Protein AF-A0A1Y5DXY7-F1 (afdb_monomer)

Radius of gyration: 14.47 Å; Cα contacts (8 Å, |Δi|>4): 167; chains: 1; bounding box: 27×39×37 Å

Foldseek 3Di:
DPPPPCPCLVVLLCLQCVQCVQQPAFAAEEEADDDDPVSVVNNVVDPHNYYHYYHLVVLVVDQDQPGQEYGYPDDADDLVSLVSCVRNHHPNHYYHYDWDDCVVDVPRVVVSCVSNVD

Sequence (118 aa):
MSSLENTNYAYNEMMVHVPLCSHKEPKNILVVGDVDEDFKKEINKHAIDNVEYGDTSIITSKNDKNIDVIVFAKGSIDIELLANIERILKDDGIISFKTSAFSKDCDALASDLTLVGS

Mean predicted aligned error: 6.11 Å

Structure (mmCIF, N/CA/C/O backbone):
data_AF-A0A1Y5DXY7-F1
#
_entry.id   AF-A0A1Y5DXY7-F1
#
loop_
_atom_site.group_PDB
_atom_site.id
_atom_site.type_symbol
_atom_site.label_atom_id
_atom_site.label_alt_id
_atom_site.label_comp_id
_atom_site.label_asym_id
_atom_site.label_entity_id
_atom_site.label_seq_id
_atom_site.pdbx_PDB_ins_code
_atom_site.Cartn_x
_atom_site.Cartn_y
_atom_site.Cartn_z
_atom_site.occupancy
_atom_site.B_iso_or_equiv
_atom_site.auth_seq_id
_atom_site.auth_comp_id
_atom_site.auth_asym_id
_atom_site.auth_atom_id
_atom_site.pdbx_PDB_model_num
ATOM 1 N N . MET A 1 1 ? -11.220 21.770 -10.609 1.00 45.91 1 MET A N 1
ATOM 2 C CA . MET A 1 1 ? -9.932 22.446 -10.856 1.00 45.91 1 MET A CA 1
ATOM 3 C C . MET A 1 1 ? -8.880 21.363 -11.037 1.00 45.91 1 MET A C 1
ATOM 5 O O . MET A 1 1 ? -8.306 20.930 -10.053 1.00 45.91 1 MET A O 1
ATOM 9 N N . SER A 1 2 ? -8.691 20.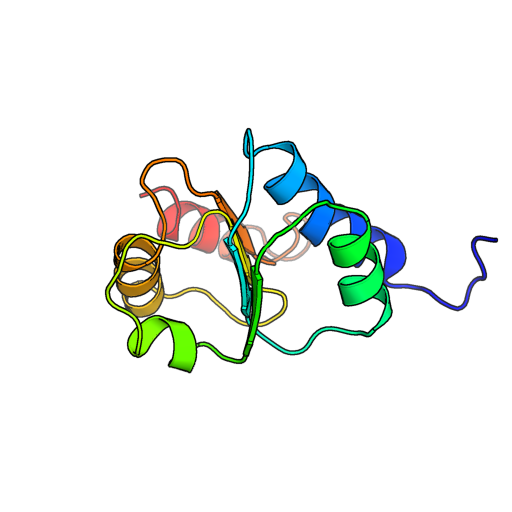858 -12.257 1.00 46.53 2 SER A N 1
ATOM 10 C CA . SER A 1 2 ? -7.506 20.057 -12.587 1.00 46.53 2 SER A CA 1
ATOM 11 C C . SER A 1 2 ? -6.503 21.023 -13.208 1.00 46.53 2 SER A C 1
ATOM 13 O O . SER A 1 2 ? -6.449 21.209 -14.424 1.00 46.53 2 SER A O 1
ATOM 15 N N . SER A 1 3 ? -5.825 21.789 -12.363 1.00 44.91 3 SER A N 1
ATOM 16 C CA . SER A 1 3 ? -4.732 22.632 -12.826 1.00 44.91 3 SER A CA 1
ATOM 17 C C . SER A 1 3 ? -3.621 21.725 -13.354 1.00 44.91 3 SER A C 1
ATOM 19 O O . SER A 1 3 ? -3.289 20.718 -12.733 1.00 44.91 3 SER A O 1
ATOM 21 N N . LEU A 1 4 ? -3.027 22.120 -14.481 1.00 52.19 4 LEU A N 1
ATOM 22 C CA . LEU A 1 4 ? -1.817 21.555 -15.095 1.00 52.19 4 LEU A CA 1
ATOM 23 C C . LEU A 1 4 ? -0.604 21.414 -14.137 1.00 52.19 4 LEU A C 1
ATOM 25 O O . LEU A 1 4 ? 0.462 20.992 -14.569 1.00 52.19 4 LEU A O 1
ATOM 29 N N . GLU A 1 5 ? -0.742 21.781 -12.863 1.00 55.41 5 GLU A N 1
ATOM 30 C CA . GLU A 1 5 ? 0.314 21.797 -11.852 1.00 55.41 5 GLU A CA 1
ATOM 31 C C . GLU A 1 5 ? 0.422 20.486 -11.060 1.00 55.41 5 GLU A C 1
ATOM 33 O O . GLU A 1 5 ? 1.483 20.207 -10.509 1.00 55.41 5 GLU A O 1
ATOM 38 N N . ASN A 1 6 ? -0.624 19.648 -11.027 1.00 58.09 6 ASN A N 1
ATOM 39 C CA . ASN A 1 6 ? -0.574 18.369 -10.314 1.00 58.09 6 ASN A CA 1
ATOM 40 C C . ASN A 1 6 ? -0.401 17.189 -11.278 1.00 58.09 6 ASN A C 1
ATOM 42 O O . ASN A 1 6 ? -1.342 16.457 -11.581 1.00 58.09 6 ASN A O 1
ATOM 46 N N . THR A 1 7 ? 0.822 16.992 -11.770 1.00 66.81 7 THR A N 1
ATOM 47 C CA . THR A 1 7 ? 1.169 15.860 -12.649 1.00 66.81 7 THR A CA 1
ATOM 48 C C . THR A 1 7 ? 1.007 14.489 -11.978 1.00 66.81 7 THR A C 1
ATOM 50 O O . THR A 1 7 ? 0.937 13.482 -12.679 1.00 66.81 7 THR A O 1
ATOM 53 N N . ASN A 1 8 ? 0.926 14.440 -10.643 1.00 79.88 8 ASN A N 1
ATOM 54 C CA . ASN A 1 8 ? 0.857 13.203 -9.864 1.00 79.88 8 ASN A CA 1
ATOM 55 C C . ASN A 1 8 ? -0.554 12.855 -9.376 1.00 79.88 8 ASN A C 1
ATOM 57 O O . ASN A 1 8 ? -0.709 11.823 -8.731 1.00 79.88 8 ASN A O 1
ATOM 61 N N . TYR A 1 9 ? -1.587 13.644 -9.700 1.00 85.19 9 TYR A N 1
ATOM 62 C CA . TYR A 1 9 ? -2.940 13.413 -9.174 1.00 85.19 9 TYR A CA 1
ATOM 63 C C . TYR A 1 9 ? -3.426 11.979 -9.442 1.00 85.19 9 TYR A C 1
ATOM 65 O O . TYR A 1 9 ? -3.906 11.308 -8.536 1.00 85.19 9 TYR A O 1
ATOM 73 N N . ALA A 1 10 ? -3.217 11.477 -10.665 1.00 87.25 10 ALA A N 1
ATOM 74 C CA . ALA A 1 10 ? -3.642 10.138 -11.052 1.00 87.25 10 ALA A CA 1
ATOM 75 C C . ALA A 1 10 ? -2.877 9.057 -10.278 1.00 87.25 10 ALA A C 1
ATOM 77 O O . ALA A 1 10 ? -3.457 8.055 -9.877 1.00 87.25 10 ALA A O 1
ATOM 78 N N . TYR A 1 11 ? -1.582 9.274 -10.038 1.00 88.75 11 TYR A N 1
ATOM 79 C CA . TYR A 1 11 ? -0.770 8.365 -9.237 1.00 88.75 11 TYR A CA 1
ATOM 80 C C . TYR A 1 11 ? -1.248 8.341 -7.782 1.00 88.75 11 TYR A C 1
ATOM 82 O O . TYR A 1 11 ? -1.490 7.265 -7.242 1.00 88.75 11 TYR A O 1
ATOM 90 N N . ASN A 1 12 ? -1.447 9.515 -7.181 1.00 89.69 12 ASN A N 1
ATOM 91 C CA . ASN A 1 12 ? -1.877 9.654 -5.792 1.00 89.69 12 ASN A CA 1
ATOM 92 C C . ASN A 1 12 ? -3.269 9.041 -5.583 1.00 89.69 12 ASN A C 1
ATOM 94 O O . ASN A 1 12 ? -3.459 8.249 -4.663 1.00 89.69 12 ASN A O 1
ATOM 98 N N . GLU A 1 13 ? -4.219 9.325 -6.477 1.00 90.06 13 GLU A N 1
ATOM 99 C CA . GLU A 1 13 ? -5.559 8.740 -6.424 1.00 90.06 13 GLU A CA 1
ATOM 100 C C . GLU A 1 13 ? -5.528 7.216 -6.586 1.00 90.06 13 GLU A C 1
ATOM 102 O O . GLU A 1 13 ? -6.140 6.508 -5.791 1.00 90.06 13 GLU A O 1
ATOM 107 N N . MET A 1 14 ? -4.801 6.684 -7.575 1.00 91.31 14 MET A N 1
ATOM 108 C CA . MET A 1 14 ? -4.761 5.236 -7.797 1.00 91.31 14 MET A CA 1
ATOM 109 C C . MET A 1 14 ? -4.063 4.486 -6.662 1.00 91.31 14 MET A C 1
ATOM 111 O O . MET A 1 14 ? -4.561 3.454 -6.220 1.00 91.31 14 MET A O 1
ATOM 115 N N . MET A 1 15 ? -2.937 4.999 -6.165 1.00 90.81 15 MET A N 1
ATOM 116 C CA . MET A 1 15 ? -2.180 4.345 -5.096 1.00 90.81 15 MET A CA 1
ATOM 117 C C . MET A 1 15 ? -2.924 4.330 -3.760 1.00 90.81 15 MET A C 1
ATOM 119 O O . MET A 1 15 ? -2.699 3.419 -2.968 1.00 90.81 15 MET A O 1
ATOM 123 N N . VAL A 1 16 ? -3.796 5.311 -3.510 1.00 91.69 16 VAL A N 1
ATOM 124 C CA . VAL A 1 16 ? -4.567 5.419 -2.265 1.00 91.69 16 VAL A CA 1
ATOM 125 C C . VAL A 1 16 ? -5.929 4.740 -2.390 1.00 91.69 16 VAL A C 1
ATOM 127 O O . VAL A 1 16 ? -6.258 3.862 -1.596 1.00 91.69 16 VAL A O 1
ATOM 130 N N . HIS A 1 17 ? -6.735 5.108 -3.388 1.00 92.56 17 HIS A N 1
ATOM 131 C CA . HIS A 1 17 ? -8.131 4.664 -3.462 1.00 92.56 17 HIS A CA 1
ATOM 132 C C . HIS A 1 17 ? -8.262 3.186 -3.809 1.00 92.56 17 HIS A C 1
ATOM 134 O O . HIS A 1 17 ? -9.156 2.531 -3.286 1.00 92.56 17 HIS A O 1
ATOM 140 N N . VAL A 1 18 ? -7.383 2.634 -4.652 1.00 93.00 18 VAL A N 1
ATOM 141 C CA . VAL A 1 18 ? -7.465 1.215 -5.036 1.00 93.00 18 VAL A CA 1
ATOM 142 C C . VAL A 1 18 ? -7.326 0.291 -3.822 1.00 93.00 18 VAL A C 1
ATOM 144 O O . VAL A 1 18 ? -8.247 -0.497 -3.597 1.00 93.00 18 VAL A O 1
ATOM 147 N N . PRO A 1 19 ? -6.257 0.362 -3.005 1.00 92.56 19 PRO A N 1
ATOM 148 C CA . PRO A 1 19 ? -6.141 -0.530 -1.856 1.00 92.56 19 PRO A CA 1
ATOM 149 C C . PRO A 1 19 ? -7.155 -0.210 -0.747 1.00 92.56 19 PRO A C 1
ATOM 151 O O . PRO A 1 19 ? -7.701 -1.138 -0.154 1.00 92.56 19 PRO A O 1
ATOM 154 N N . LEU A 1 20 ? -7.478 1.066 -0.497 1.00 91.50 20 LEU A N 1
ATOM 155 C CA . LEU A 1 20 ? -8.418 1.431 0.573 1.00 91.50 20 LEU A CA 1
ATOM 156 C C . LEU A 1 20 ? -9.866 1.059 0.271 1.00 91.50 20 LEU A C 1
ATOM 158 O O . LEU A 1 20 ? -10.560 0.587 1.163 1.00 91.50 20 LEU A O 1
ATOM 162 N N . CYS A 1 21 ? -10.313 1.207 -0.976 1.00 91.44 21 CYS A N 1
ATOM 163 C CA . CYS A 1 21 ? -11.657 0.791 -1.375 1.00 91.44 21 CYS A CA 1
ATOM 164 C C . CYS A 1 21 ? -11.774 -0.725 -1.600 1.00 91.44 21 CYS A C 1
ATOM 166 O O . CYS A 1 21 ? -12.888 -1.230 -1.730 1.00 91.44 21 CYS A O 1
ATOM 168 N N . SER A 1 22 ? -10.650 -1.447 -1.685 1.00 92.25 22 SER A N 1
ATOM 169 C CA . SER A 1 22 ? -10.644 -2.912 -1.800 1.00 92.25 22 SER A CA 1
ATOM 170 C C . SER A 1 22 ? -10.759 -3.598 -0.437 1.00 92.25 22 SER A C 1
ATOM 172 O O . SER A 1 22 ? -11.335 -4.681 -0.344 1.00 92.25 22 SER A O 1
ATOM 174 N N . HIS A 1 23 ? -10.245 -2.972 0.625 1.00 90.75 23 HIS A N 1
ATOM 175 C CA . HIS A 1 23 ? -10.406 -3.460 1.991 1.00 90.75 23 HIS A CA 1
ATOM 176 C C . HIS A 1 23 ? -11.785 -3.062 2.538 1.00 90.75 23 HIS A C 1
ATOM 178 O O . HIS A 1 23 ? -12.255 -1.950 2.312 1.00 90.75 23 HIS A O 1
ATOM 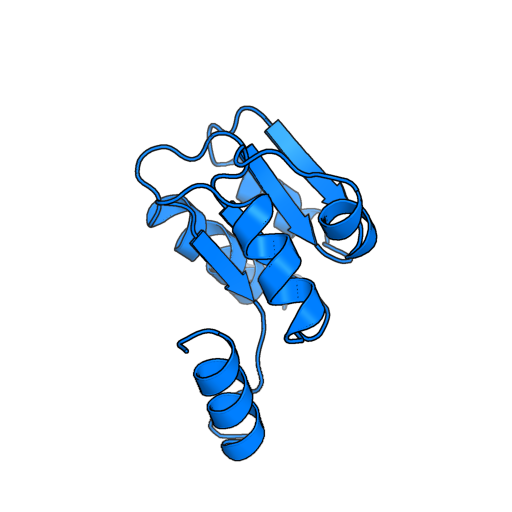184 N N . LYS A 1 24 ? -12.455 -3.956 3.277 1.00 85.62 24 LYS A N 1
ATOM 185 C CA . LYS A 1 24 ? -13.846 -3.730 3.712 1.00 85.62 24 LYS A CA 1
ATOM 186 C C . LYS A 1 24 ? -13.983 -2.561 4.697 1.00 85.62 24 LYS A C 1
ATOM 188 O O . LYS A 1 24 ? -14.896 -1.757 4.552 1.00 85.62 24 LYS A O 1
A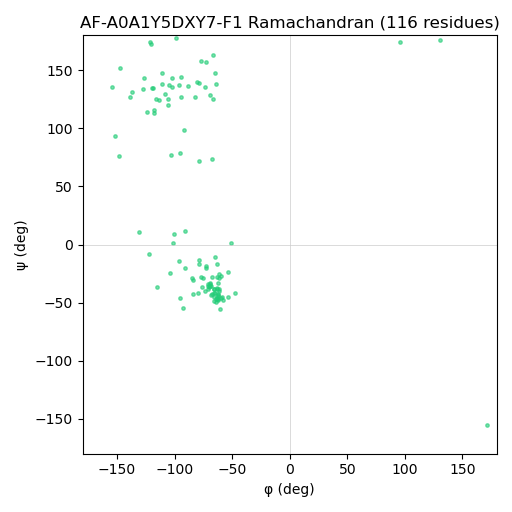TOM 193 N N . GLU A 1 25 ? -13.099 -2.491 5.692 1.00 87.50 25 GLU A N 1
ATOM 194 C CA . GLU A 1 25 ? -13.058 -1.426 6.710 1.00 87.50 25 GLU A CA 1
ATOM 195 C C . GLU A 1 25 ? -11.605 -1.181 7.166 1.00 87.50 25 GLU A C 1
ATOM 197 O O . GLU A 1 25 ? -11.198 -1.688 8.213 1.00 87.50 25 GLU A O 1
ATOM 202 N N . PRO A 1 26 ? -10.7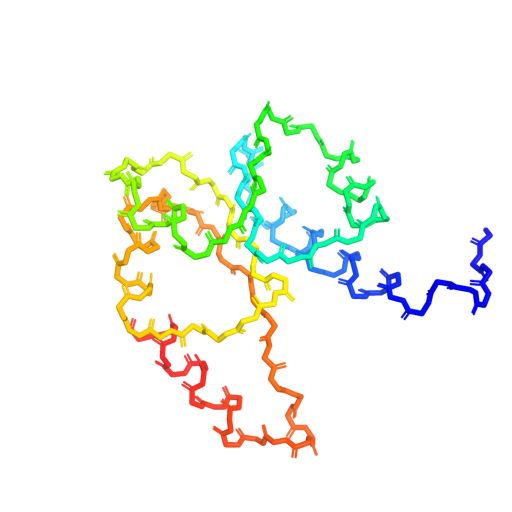70 -0.489 6.367 1.00 88.75 26 PRO A N 1
ATOM 203 C CA . PRO A 1 26 ? -9.386 -0.212 6.751 1.00 88.75 26 PRO A CA 1
ATOM 204 C C . PRO A 1 26 ? -9.331 0.793 7.912 1.00 88.75 26 PRO A C 1
ATOM 206 O O . PRO A 1 26 ? -9.925 1.866 7.830 1.00 88.75 26 PRO A O 1
ATOM 209 N N . LYS A 1 27 ? -8.601 0.467 8.987 1.00 91.06 27 LYS A N 1
ATOM 210 C CA . LYS A 1 27 ? -8.423 1.339 10.165 1.00 91.06 27 LYS A CA 1
ATOM 211 C C . LYS A 1 27 ? -6.982 1.787 10.355 1.00 91.06 27 LYS A C 1
ATOM 213 O O . LYS A 1 27 ? -6.750 2.923 10.753 1.00 91.06 27 LYS A O 1
ATOM 218 N N . ASN A 1 28 ? -6.033 0.906 10.055 1.00 92.38 28 ASN A N 1
ATOM 219 C CA . ASN A 1 28 ? -4.604 1.132 10.208 1.00 92.38 28 ASN A CA 1
ATOM 220 C C . ASN A 1 28 ? -3.921 1.053 8.842 1.00 92.38 28 ASN A C 1
ATOM 222 O O . ASN A 1 28 ? -3.842 -0.024 8.243 1.00 92.38 28 ASN A O 1
ATOM 226 N N . ILE A 1 29 ? -3.394 2.182 8.375 1.00 92.94 29 ILE A N 1
ATOM 227 C CA . ILE A 1 29 ? -2.611 2.263 7.140 1.00 92.94 29 ILE A CA 1
ATOM 228 C C . ILE A 1 29 ? -1.153 2.551 7.481 1.00 92.94 29 ILE A C 1
ATOM 230 O O . ILE A 1 29 ? -0.865 3.426 8.300 1.00 92.94 29 ILE A O 1
ATOM 234 N N . LEU A 1 30 ? -0.239 1.875 6.790 1.00 92.25 30 LEU A N 1
ATOM 235 C CA . LEU A 1 30 ? 1.175 2.231 6.762 1.00 92.25 30 LEU A CA 1
ATOM 236 C C . LEU A 1 30 ? 1.577 2.690 5.361 1.00 92.25 30 LEU A C 1
ATOM 238 O O . LEU A 1 30 ? 1.428 1.958 4.385 1.00 92.25 30 LEU A O 1
ATOM 242 N N . VAL A 1 31 ? 2.124 3.895 5.272 1.00 91.88 31 VAL A N 1
ATOM 243 C CA . VAL A 1 31 ? 2.677 4.457 4.041 1.00 91.88 31 VAL A CA 1
ATOM 244 C C . VAL A 1 31 ? 4.196 4.436 4.134 1.00 91.88 31 VAL A C 1
ATOM 246 O O . VAL A 1 31 ? 4.778 5.043 5.036 1.00 91.88 31 VAL A O 1
ATOM 249 N N . VAL A 1 32 ? 4.825 3.734 3.193 1.00 89.94 32 VAL A N 1
ATOM 250 C CA . VAL A 1 32 ? 6.274 3.562 3.125 1.00 89.94 32 VAL A CA 1
ATOM 251 C C . VAL A 1 32 ? 6.877 4.407 2.008 1.00 89.94 32 VAL A C 1
ATOM 253 O O . VAL A 1 32 ? 6.509 4.275 0.834 1.00 89.94 32 VAL A O 1
ATOM 256 N N . GLY A 1 33 ? 7.846 5.236 2.388 1.00 85.38 33 GLY A N 1
ATOM 257 C CA . GLY A 1 33 ? 8.572 6.153 1.518 1.00 85.38 33 GLY A CA 1
ATOM 258 C C . GLY A 1 33 ? 8.017 7.579 1.518 1.00 85.38 33 GLY A C 1
ATOM 259 O O . GLY A 1 33 ? 6.987 7.886 2.119 1.00 85.38 33 GLY A O 1
ATOM 260 N N . ASP A 1 34 ? 8.729 8.462 0.818 1.00 83.19 34 ASP A N 1
ATOM 261 C CA . ASP A 1 34 ? 8.365 9.875 0.714 1.00 83.19 34 ASP A CA 1
ATOM 262 C C . ASP A 1 34 ? 7.059 10.061 -0.068 1.00 83.19 34 ASP A C 1
ATOM 264 O O . ASP A 1 34 ? 6.956 9.649 -1.228 1.00 83.19 34 ASP A O 1
ATOM 268 N N . VAL A 1 35 ? 6.094 10.743 0.553 1.00 84.62 35 VAL A N 1
ATOM 269 C CA . VAL A 1 35 ? 4.823 11.129 -0.067 1.00 84.62 35 VAL A CA 1
ATOM 270 C C . VAL A 1 35 ? 4.558 12.622 0.067 1.00 84.62 35 VAL A C 1
ATOM 272 O O . VAL A 1 35 ? 4.862 13.260 1.076 1.00 84.62 35 VAL A O 1
ATOM 275 N N . ASP A 1 36 ? 3.963 13.169 -0.978 1.00 87.50 36 ASP A N 1
ATOM 276 C CA . ASP A 1 36 ? 3.559 14.555 -1.128 1.00 87.50 36 ASP A CA 1
ATOM 277 C C . ASP A 1 36 ? 2.275 14.878 -0.342 1.00 87.50 36 ASP A C 1
ATOM 279 O O . ASP A 1 36 ? 1.464 14.013 -0.012 1.00 87.50 36 ASP A O 1
ATOM 283 N N . GLU A 1 37 ? 2.069 16.160 -0.029 1.00 86.81 37 GLU A N 1
ATOM 284 C CA . GLU A 1 37 ? 0.909 16.610 0.756 1.00 86.81 37 GLU A CA 1
ATOM 285 C C . GLU A 1 37 ? -0.428 16.298 0.071 1.00 86.81 37 GLU A C 1
ATOM 287 O O . GLU A 1 37 ? -1.432 16.061 0.741 1.00 86.81 37 GLU A O 1
ATOM 292 N N . ASP A 1 38 ? -0.453 16.242 -1.261 1.00 87.31 38 ASP A N 1
ATOM 293 C CA . ASP A 1 38 ? -1.651 15.852 -2.002 1.00 87.31 38 ASP A CA 1
ATOM 294 C C . ASP A 1 38 ? -1.986 14.367 -1.819 1.00 87.31 38 ASP A C 1
ATOM 296 O O . ASP A 1 38 ? -3.159 14.025 -1.698 1.00 87.31 38 ASP A O 1
ATOM 300 N N . PHE A 1 39 ? -0.985 13.494 -1.682 1.00 89.31 39 PHE A N 1
ATOM 301 C CA . PHE A 1 39 ? -1.198 12.086 -1.341 1.00 89.31 39 PHE A CA 1
ATOM 302 C C . PHE A 1 39 ? -1.858 11.944 0.038 1.00 89.31 39 PHE A C 1
ATOM 304 O O . PHE A 1 39 ? -2.833 11.212 0.207 1.00 89.31 39 PHE A O 1
ATOM 311 N N . LYS A 1 40 ? -1.384 12.720 1.022 1.00 89.44 40 LYS A N 1
ATOM 312 C CA . LYS A 1 40 ? -1.975 12.749 2.369 1.00 89.44 40 LYS A CA 1
ATOM 313 C C . LYS A 1 40 ? -3.414 13.263 2.348 1.00 89.44 40 LYS A C 1
ATOM 315 O O . LYS A 1 40 ? -4.259 12.744 3.074 1.00 89.44 40 LYS A O 1
ATOM 320 N N . LYS A 1 41 ? -3.723 14.255 1.501 1.00 90.50 41 LYS A N 1
ATOM 321 C CA . LYS A 1 41 ? -5.104 14.730 1.307 1.00 90.50 41 LYS A CA 1
ATOM 322 C C . LYS A 1 41 ? -6.012 13.631 0.769 1.00 90.50 41 LYS A C 1
ATOM 324 O O . LYS A 1 41 ? -7.148 13.556 1.223 1.00 90.50 41 LYS A O 1
ATOM 329 N N . GLU A 1 42 ? -5.539 12.796 -0.157 1.00 90.50 42 GLU A N 1
ATOM 330 C CA . GLU A 1 42 ? -6.323 11.664 -0.664 1.00 90.50 42 GLU A CA 1
ATOM 331 C C . GLU A 1 42 ? -6.605 10.628 0.429 1.00 90.50 42 GLU A C 1
ATOM 333 O O . GLU A 1 42 ? -7.744 10.179 0.542 1.00 90.50 42 GLU A O 1
ATOM 338 N N . ILE A 1 43 ? -5.626 10.309 1.286 1.00 90.56 43 ILE A N 1
ATOM 339 C CA . ILE A 1 43 ? -5.842 9.403 2.431 1.00 90.56 43 ILE A CA 1
ATOM 340 C C . ILE A 1 43 ? -6.871 9.991 3.398 1.00 90.56 43 ILE A C 1
ATOM 342 O O . ILE A 1 43 ? -7.795 9.295 3.807 1.00 90.56 43 ILE A O 1
ATOM 346 N N . ASN A 1 44 ? -6.763 11.284 3.710 1.00 90.06 44 ASN A N 1
ATOM 347 C CA . ASN A 1 44 ? -7.662 11.970 4.643 1.00 90.06 44 ASN A CA 1
ATOM 348 C C . ASN A 1 44 ? -9.123 12.052 4.165 1.00 90.06 44 ASN A C 1
ATOM 350 O O . ASN A 1 44 ? -9.994 12.436 4.945 1.00 90.06 44 ASN A O 1
ATOM 354 N N . LYS A 1 45 ? -9.419 11.723 2.900 1.00 89.25 45 LYS A N 1
ATOM 355 C CA . LYS A 1 45 ? -10.807 11.584 2.425 1.00 89.25 45 LYS A CA 1
ATOM 356 C C . LYS A 1 45 ? -11.479 10.320 2.964 1.00 89.25 45 LYS A C 1
ATOM 358 O O . LYS A 1 45 ? -12.706 10.253 2.967 1.00 89.25 45 LYS A O 1
ATOM 363 N N . HIS A 1 46 ? -10.697 9.339 3.410 1.00 88.19 46 HIS A N 1
ATOM 364 C CA . HIS A 1 46 ? -11.181 8.102 4.008 1.00 88.19 46 HIS A CA 1
ATOM 365 C C . HIS A 1 46 ? -11.230 8.230 5.528 1.00 88.19 46 HIS A C 1
ATOM 367 O O . HIS A 1 46 ? -10.373 8.864 6.142 1.00 88.19 46 HIS A O 1
ATOM 373 N N . ALA A 1 47 ? -12.233 7.612 6.148 1.00 85.19 47 ALA A N 1
ATOM 374 C CA . ALA A 1 47 ? -12.380 7.585 7.600 1.00 85.19 47 ALA A CA 1
ATOM 375 C C . ALA A 1 47 ? -11.428 6.546 8.220 1.00 85.19 47 ALA A C 1
ATOM 377 O O . ALA A 1 47 ? -11.859 5.474 8.633 1.00 85.19 47 ALA A O 1
ATOM 378 N N . ILE A 1 48 ? -10.130 6.857 8.221 1.00 89.19 48 ILE A N 1
ATOM 379 C CA . ILE A 1 48 ? -9.065 6.006 8.763 1.00 89.19 48 ILE A CA 1
ATOM 380 C C . ILE A 1 48 ? -8.739 6.442 10.195 1.00 89.19 48 ILE A C 1
ATOM 382 O O . ILE A 1 48 ? -8.613 7.638 10.462 1.00 89.19 48 ILE A O 1
ATOM 386 N N . ASP A 1 49 ? -8.555 5.479 11.099 1.00 88.38 49 ASP A N 1
ATOM 387 C CA . ASP A 1 49 ? -8.257 5.749 12.510 1.00 88.38 49 ASP A CA 1
ATOM 388 C C . ASP A 1 49 ? -6.776 6.096 12.733 1.00 88.38 49 ASP A C 1
ATOM 390 O O . ASP A 1 49 ? -6.451 7.002 13.502 1.00 88.38 49 ASP A O 1
ATOM 394 N N . ASN A 1 50 ? -5.870 5.377 12.066 1.00 90.25 50 ASN A N 1
ATOM 395 C CA . ASN A 1 50 ? -4.429 5.544 12.216 1.00 90.25 50 ASN A CA 1
ATOM 396 C C . ASN A 1 50 ? -3.711 5.476 10.864 1.00 90.25 50 ASN A C 1
ATOM 398 O O . ASN A 1 50 ? -3.839 4.502 10.118 1.00 90.25 50 ASN A O 1
ATOM 402 N N . VAL A 1 51 ? -2.909 6.501 10.578 1.00 91.19 51 VAL A N 1
ATOM 403 C CA . VAL A 1 51 ? -2.047 6.556 9.395 1.00 91.19 51 VAL A CA 1
ATOM 404 C C . VAL A 1 51 ? -0.617 6.774 9.858 1.00 91.19 51 VAL A C 1
ATOM 406 O O . VAL A 1 51 ? -0.279 7.827 10.400 1.00 91.19 51 VAL A O 1
ATOM 409 N N . GLU A 1 52 ? 0.226 5.776 9.627 1.00 90.62 52 GLU A N 1
ATOM 410 C CA . GLU A 1 52 ? 1.650 5.842 9.926 1.00 90.62 52 GLU A CA 1
ATOM 411 C C . GLU A 1 52 ? 2.444 6.095 8.645 1.00 90.62 52 GLU A C 1
ATOM 413 O O . GLU A 1 52 ? 2.204 5.466 7.616 1.00 90.62 52 GLU A O 1
ATOM 418 N N . TYR A 1 53 ? 3.407 7.011 8.716 1.00 89.69 53 TYR A N 1
ATOM 419 C CA . TYR A 1 53 ? 4.311 7.333 7.615 1.00 89.69 53 TYR A CA 1
ATOM 420 C C . TYR A 1 53 ? 5.745 7.030 8.039 1.00 89.69 53 TYR A C 1
ATOM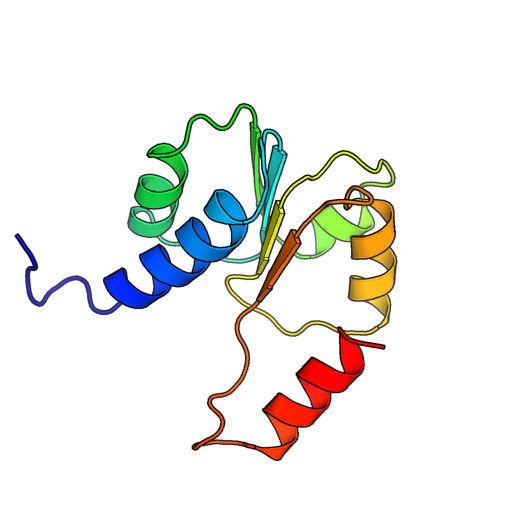 422 O O . TYR A 1 53 ? 6.162 7.437 9.127 1.00 89.69 53 TYR A O 1
ATOM 430 N N . GLY A 1 54 ? 6.519 6.385 7.172 1.00 85.25 54 GLY A N 1
ATOM 431 C CA . GLY A 1 54 ? 7.969 6.313 7.335 1.00 85.25 54 GLY A CA 1
ATOM 432 C C . GLY A 1 54 ? 8.641 5.364 6.359 1.00 85.25 54 GLY A C 1
ATOM 433 O O . GLY A 1 54 ? 8.132 5.121 5.272 1.00 85.25 54 GLY A O 1
ATOM 434 N N . ASP A 1 55 ? 9.807 4.854 6.734 1.00 82.81 55 ASP A N 1
ATOM 435 C CA . ASP A 1 55 ? 10.642 4.041 5.849 1.00 82.81 55 ASP A CA 1
ATOM 436 C C . ASP A 1 55 ? 10.478 2.538 6.102 1.00 82.81 55 ASP A C 1
ATOM 438 O O . ASP A 1 55 ? 9.798 2.096 7.032 1.00 82.81 55 ASP A O 1
ATOM 442 N N . THR A 1 56 ? 11.173 1.732 5.297 1.00 80.25 56 THR A N 1
ATOM 443 C CA . THR A 1 56 ? 11.232 0.266 5.423 1.00 80.25 56 THR A CA 1
ATOM 444 C C . THR A 1 56 ? 11.651 -0.210 6.821 1.00 80.25 56 THR A C 1
ATOM 446 O O . THR A 1 56 ? 11.257 -1.291 7.248 1.00 80.25 56 THR A O 1
ATOM 449 N N . SER A 1 57 ? 12.361 0.618 7.590 1.00 78.69 57 SER A N 1
ATOM 450 C CA . SER A 1 57 ? 12.722 0.366 8.993 1.00 78.69 57 SER A CA 1
ATOM 451 C C . SER A 1 57 ? 11.519 0.222 9.942 1.00 78.69 57 SER A C 1
ATOM 453 O O . SER A 1 57 ? 11.620 -0.421 10.986 1.00 78.69 57 SER A O 1
ATOM 455 N N . ILE A 1 58 ? 10.361 0.811 9.622 1.00 78.69 58 ILE A N 1
ATOM 456 C CA . ILE A 1 58 ? 9.149 0.643 10.447 1.00 78.69 58 ILE A CA 1
ATOM 457 C C . ILE A 1 58 ? 8.620 -0.789 10.327 1.00 78.69 58 ILE A C 1
ATOM 459 O O . ILE A 1 58 ? 8.125 -1.355 11.300 1.00 78.69 58 ILE A O 1
ATOM 463 N N . ILE A 1 59 ? 8.791 -1.403 9.157 1.00 78.06 59 ILE A N 1
ATOM 464 C CA . ILE A 1 59 ? 8.336 -2.767 8.894 1.00 78.06 59 ILE A CA 1
ATOM 465 C C . ILE A 1 59 ? 9.162 -3.783 9.687 1.00 78.06 59 ILE A C 1
ATOM 467 O O . ILE A 1 59 ? 8.614 -4.753 10.195 1.00 78.06 59 ILE A O 1
ATOM 471 N N . THR A 1 60 ? 10.460 -3.537 9.871 1.00 76.38 60 THR A N 1
ATOM 472 C CA . THR A 1 60 ? 11.338 -4.439 10.635 1.00 76.38 60 THR A CA 1
ATOM 473 C C . THR A 1 60 ? 11.203 -4.293 12.153 1.00 76.38 60 THR A C 1
ATOM 475 O O . THR A 1 60 ? 11.645 -5.169 12.895 1.00 76.38 60 THR A O 1
ATOM 478 N N . SER A 1 61 ? 10.606 -3.199 12.639 1.00 76.62 61 SER A N 1
ATOM 479 C CA . SER A 1 61 ? 10.480 -2.914 14.077 1.00 76.62 61 SER A CA 1
ATOM 480 C C . SER A 1 61 ? 9.144 -3.343 14.690 1.00 76.62 61 SER A C 1
ATOM 482 O O . SER A 1 61 ? 9.035 -3.418 15.916 1.00 76.62 61 SER A O 1
ATOM 484 N N . LYS A 1 62 ? 8.137 -3.653 13.867 1.00 77.69 62 LYS A N 1
ATOM 485 C CA . LYS A 1 62 ? 6.814 -4.123 14.298 1.00 77.69 62 LYS A CA 1
ATOM 486 C C . LYS A 1 62 ? 6.700 -5.636 14.109 1.00 77.69 62 LYS A C 1
ATOM 488 O O . LYS A 1 62 ? 7.201 -6.178 13.135 1.00 77.69 62 LYS A O 1
ATOM 493 N N . ASN A 1 63 ? 6.012 -6.309 15.030 1.00 74.38 63 ASN A N 1
ATOM 494 C CA . ASN A 1 63 ? 5.786 -7.761 14.977 1.00 74.38 63 ASN A CA 1
ATOM 495 C C . ASN A 1 63 ? 4.313 -8.156 15.184 1.00 74.38 63 ASN A C 1
ATOM 497 O O . ASN A 1 63 ? 4.017 -9.335 15.362 1.00 74.38 63 ASN A O 1
ATOM 501 N N . ASP A 1 64 ? 3.398 -7.185 15.161 1.00 81.75 64 ASP A N 1
ATOM 502 C CA . ASP A 1 64 ? 1.974 -7.417 15.395 1.00 81.75 64 ASP A CA 1
ATOM 503 C C . ASP A 1 64 ? 1.179 -7.258 14.095 1.00 81.75 64 ASP A C 1
ATOM 505 O O . ASP A 1 64 ? 1.276 -6.217 13.438 1.00 81.75 64 ASP A O 1
ATOM 509 N N . LYS A 1 65 ? 0.341 -8.255 13.772 1.00 83.31 65 LYS A N 1
ATOM 510 C CA . LYS A 1 65 ? -0.620 -8.238 12.654 1.00 83.31 65 LYS A CA 1
ATOM 511 C C . LYS A 1 65 ? -1.741 -7.226 12.890 1.00 83.31 65 LYS A C 1
ATOM 513 O O . LYS A 1 65 ? -2.867 -7.584 13.235 1.00 83.31 65 LYS A O 1
ATOM 518 N N . ASN A 1 66 ? -1.423 -5.946 12.763 1.00 87.56 66 ASN A N 1
ATOM 519 C CA . ASN A 1 66 ? -2.346 -4.857 13.071 1.00 87.56 66 ASN A CA 1
ATOM 520 C C . ASN A 1 66 ? -2.598 -3.926 11.880 1.00 87.56 66 ASN A C 1
ATOM 522 O O . ASN A 1 66 ? -3.476 -3.069 11.962 1.00 87.56 66 ASN A O 1
ATOM 526 N N . ILE A 1 67 ? -1.868 -4.078 10.778 1.00 91.38 67 ILE A N 1
ATOM 527 C CA . ILE A 1 67 ? -1.974 -3.176 9.631 1.00 91.38 67 ILE A CA 1
ATOM 528 C C . ILE A 1 67 ? -2.961 -3.750 8.615 1.00 91.38 67 ILE A C 1
ATOM 530 O O . ILE A 1 67 ? -2.832 -4.903 8.210 1.00 91.38 67 ILE A O 1
ATOM 534 N N . ASP A 1 68 ? -3.947 -2.946 8.220 1.00 92.88 68 ASP A N 1
ATOM 535 C CA . ASP A 1 68 ? -4.952 -3.323 7.220 1.00 92.88 68 ASP A CA 1
ATOM 536 C C . ASP A 1 68 ? -4.424 -3.090 5.803 1.00 92.88 68 ASP A C 1
ATOM 538 O O . ASP A 1 68 ? -4.623 -3.907 4.910 1.00 92.88 68 ASP A O 1
ATOM 542 N N . VAL A 1 69 ? -3.744 -1.963 5.583 1.00 93.19 69 VAL A N 1
ATOM 543 C CA . VAL A 1 69 ? -3.253 -1.583 4.255 1.00 93.19 69 VAL A CA 1
ATOM 544 C C . VAL A 1 69 ? -1.835 -1.037 4.333 1.00 93.19 69 VAL A C 1
ATOM 546 O O . VAL A 1 69 ? -1.546 -0.145 5.130 1.00 93.19 69 VAL A O 1
ATOM 549 N N . ILE A 1 70 ? -0.951 -1.545 3.476 1.00 92.31 70 ILE 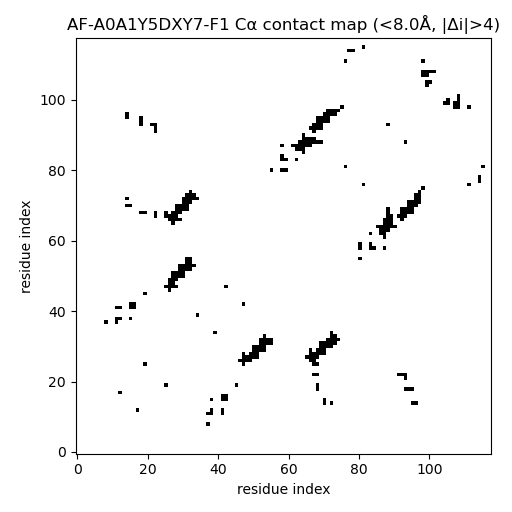A N 1
ATOM 550 C CA . ILE A 1 70 ? 0.422 -1.053 3.327 1.00 92.31 70 ILE A CA 1
ATOM 551 C C . ILE A 1 70 ? 0.594 -0.489 1.922 1.00 92.31 70 ILE A C 1
ATOM 553 O O . ILE A 1 70 ? 0.353 -1.181 0.934 1.00 92.31 70 ILE A O 1
ATOM 557 N N . VAL A 1 71 ? 1.036 0.763 1.825 1.00 91.94 71 VAL A N 1
ATOM 558 C CA . VAL A 1 71 ? 1.277 1.438 0.548 1.00 91.94 71 VAL A CA 1
ATOM 559 C C . VAL A 1 71 ? 2.745 1.818 0.417 1.00 91.94 71 VAL A C 1
ATOM 561 O O . VAL A 1 71 ? 3.240 2.671 1.145 1.00 91.94 71 VAL A O 1
ATOM 564 N N . PHE A 1 72 ? 3.433 1.228 -0.554 1.00 90.31 72 PHE A N 1
ATOM 565 C CA . PHE A 1 72 ? 4.799 1.571 -0.935 1.00 90.31 72 PHE A CA 1
ATOM 566 C C . PHE A 1 72 ? 4.792 2.624 -2.035 1.00 90.31 72 PHE A C 1
ATOM 568 O O . PHE A 1 72 ? 4.648 2.319 -3.223 1.00 90.31 72 PHE A O 1
ATOM 575 N N . ALA A 1 73 ? 4.979 3.880 -1.637 1.00 82.50 73 ALA A N 1
ATOM 576 C CA . ALA A 1 73 ? 5.059 4.995 -2.571 1.00 82.50 73 ALA A CA 1
ATOM 577 C C . ALA A 1 73 ? 6.405 5.038 -3.312 1.00 82.50 73 ALA A C 1
ATOM 579 O O . ALA A 1 73 ? 6.478 5.511 -4.450 1.00 82.50 73 ALA A O 1
ATOM 580 N N . LYS A 1 74 ? 7.478 4.545 -2.683 1.00 76.81 74 LYS A N 1
ATOM 581 C CA . LYS A 1 74 ? 8.823 4.526 -3.263 1.00 76.81 74 LYS A CA 1
ATOM 582 C C . LYS A 1 74 ? 9.665 3.405 -2.661 1.00 76.81 74 LYS A C 1
ATOM 584 O O . LYS A 1 74 ? 9.702 3.245 -1.448 1.00 76.81 74 LYS A O 1
ATOM 589 N N . GLY A 1 75 ? 10.382 2.685 -3.519 1.00 74.38 75 GLY A N 1
ATOM 590 C CA . GLY A 1 75 ? 11.252 1.573 -3.135 1.00 74.38 75 GLY A CA 1
ATOM 591 C C . GLY A 1 75 ? 10.987 0.333 -3.982 1.00 74.38 75 GLY A C 1
ATOM 592 O O . GLY A 1 75 ? 10.096 0.338 -4.830 1.00 74.38 75 GLY A O 1
ATOM 593 N N . SER A 1 76 ? 11.783 -0.704 -3.755 1.00 76.12 76 SER A N 1
ATOM 594 C CA . SER A 1 76 ? 11.564 -2.054 -4.276 1.00 76.12 76 SER A CA 1
ATOM 595 C C . SER A 1 76 ? 11.197 -2.974 -3.120 1.00 76.12 76 SER A C 1
ATOM 597 O O . SER A 1 76 ? 11.682 -2.782 -2.004 1.00 76.12 76 SER A O 1
ATOM 599 N N . ILE A 1 77 ? 10.368 -3.974 -3.392 1.00 82.88 77 ILE A N 1
ATOM 600 C CA . ILE A 1 77 ? 10.104 -5.051 -2.441 1.00 82.88 77 ILE A CA 1
ATOM 601 C C . ILE A 1 77 ? 11.148 -6.140 -2.676 1.00 82.88 77 ILE A C 1
ATOM 603 O O . ILE A 1 77 ? 11.453 -6.474 -3.818 1.00 82.88 77 ILE A O 1
ATOM 607 N N . ASP A 1 78 ? 11.705 -6.674 -1.597 1.00 84.50 78 ASP A N 1
ATOM 608 C CA . ASP A 1 78 ? 12.536 -7.873 -1.608 1.00 84.50 78 ASP A CA 1
ATOM 609 C C . ASP A 1 78 ? 11.913 -8.958 -0.710 1.00 84.50 78 ASP A C 1
ATOM 611 O O . ASP A 1 78 ? 10.916 -8.729 -0.021 1.00 84.50 78 ASP A O 1
ATOM 615 N N . ILE A 1 79 ? 12.484 -10.166 -0.744 1.00 85.94 79 ILE A N 1
ATOM 616 C CA . ILE A 1 79 ? 11.978 -11.328 0.006 1.00 85.94 79 ILE A CA 1
ATOM 617 C C . ILE A 1 79 ? 11.996 -11.066 1.521 1.00 85.94 79 ILE A C 1
ATOM 619 O O . ILE A 1 79 ? 11.086 -11.483 2.237 1.00 85.94 79 ILE A O 1
ATOM 623 N N . GLU A 1 80 ? 13.026 -10.383 2.025 1.00 86.31 80 GLU A N 1
ATOM 624 C CA . GLU A 1 80 ? 13.170 -10.105 3.456 1.00 86.31 80 GLU A CA 1
ATOM 625 C C . GLU A 1 80 ? 12.104 -9.116 3.935 1.00 86.31 80 GLU A C 1
ATOM 627 O O . GLU A 1 80 ? 11.469 -9.316 4.974 1.00 86.31 80 GLU A O 1
ATOM 632 N N . LEU A 1 81 ? 11.864 -8.066 3.156 1.00 86.50 81 LEU A N 1
ATOM 633 C CA . LEU A 1 81 ? 10.835 -7.084 3.422 1.00 86.50 81 LEU A CA 1
ATOM 634 C C . LEU A 1 81 ? 9.451 -7.717 3.323 1.00 86.50 81 LEU A C 1
ATOM 636 O O . LEU A 1 81 ? 8.638 -7.474 4.208 1.00 86.50 81 LEU A O 1
ATOM 640 N N . LEU A 1 82 ? 9.201 -8.575 2.328 1.00 87.69 82 LEU A N 1
ATOM 641 C CA . LEU A 1 82 ? 7.938 -9.305 2.195 1.00 87.69 82 LEU A CA 1
ATOM 642 C C . LEU A 1 82 ? 7.656 -10.182 3.422 1.00 87.69 82 LEU A C 1
ATOM 644 O O . LEU A 1 82 ? 6.570 -10.106 3.992 1.00 87.69 82 LEU A O 1
ATOM 648 N N . ALA A 1 83 ? 8.658 -10.914 3.914 1.00 87.94 83 ALA A N 1
ATOM 649 C CA . ALA A 1 83 ? 8.521 -11.720 5.127 1.00 87.94 83 ALA A CA 1
ATOM 650 C C . ALA A 1 83 ? 8.204 -10.875 6.375 1.00 87.94 83 ALA A C 1
ATOM 652 O O . ALA A 1 83 ? 7.501 -11.327 7.280 1.00 87.94 83 ALA A O 1
ATOM 653 N N . ASN A 1 84 ? 8.716 -9.644 6.450 1.00 88.94 84 ASN A N 1
ATOM 654 C CA . ASN A 1 84 ? 8.369 -8.719 7.529 1.00 88.94 84 ASN A CA 1
ATOM 655 C C . ASN A 1 84 ? 6.977 -8.098 7.329 1.00 88.94 84 ASN A C 1
ATOM 657 O O . ASN A 1 84 ? 6.239 -7.948 8.300 1.00 88.94 84 ASN A O 1
ATOM 661 N N . ILE A 1 85 ? 6.581 -7.806 6.086 1.00 88.88 85 ILE A N 1
ATOM 662 C CA . ILE A 1 85 ? 5.236 -7.337 5.730 1.00 88.88 85 ILE A CA 1
ATOM 663 C C . ILE A 1 85 ? 4.182 -8.360 6.168 1.00 88.88 85 ILE A C 1
ATOM 665 O O . ILE A 1 85 ? 3.226 -7.987 6.838 1.00 88.88 85 ILE A O 1
ATOM 669 N N . GLU A 1 86 ? 4.372 -9.648 5.878 1.00 88.31 86 GLU A N 1
ATOM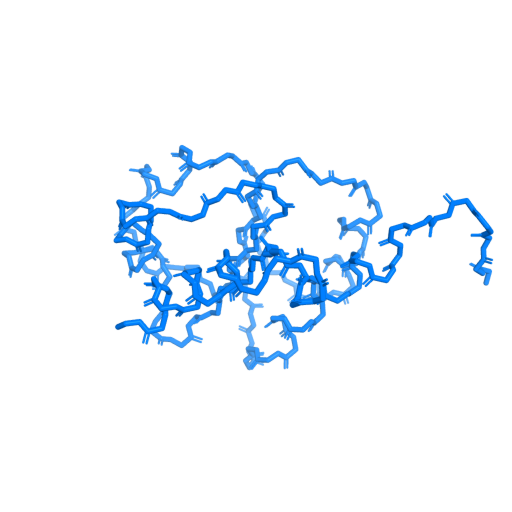 670 C CA . GLU A 1 86 ? 3.441 -10.715 6.283 1.00 88.31 86 GLU A CA 1
ATOM 671 C C . GLU A 1 86 ? 3.251 -10.826 7.805 1.00 88.31 86 GLU A C 1
ATOM 673 O O . GLU A 1 86 ? 2.210 -11.283 8.283 1.00 88.31 86 GLU A O 1
ATOM 678 N N . ARG A 1 87 ? 4.252 -10.413 8.594 1.00 88.31 87 ARG A N 1
ATOM 679 C CA . ARG A 1 87 ? 4.169 -10.419 10.063 1.00 88.31 87 ARG A CA 1
ATOM 680 C C . ARG A 1 87 ? 3.340 -9.266 10.617 1.00 88.31 87 ARG A C 1
ATOM 682 O O . ARG A 1 87 ? 2.783 -9.407 11.702 1.00 88.31 87 ARG A O 1
ATOM 689 N N . ILE A 1 88 ? 3.282 -8.141 9.906 1.00 91.00 88 ILE A N 1
ATOM 690 C CA . ILE A 1 88 ? 2.615 -6.913 10.368 1.00 91.00 88 ILE A CA 1
ATOM 691 C C . ILE A 1 88 ? 1.255 -6.684 9.701 1.00 91.00 88 ILE A C 1
ATOM 693 O O . ILE A 1 88 ? 0.394 -6.002 10.266 1.00 91.00 88 ILE A O 1
ATOM 697 N N . LEU A 1 89 ? 1.059 -7.247 8.509 1.00 90.62 89 LEU A N 1
ATOM 698 C CA . LEU A 1 89 ? -0.180 -7.187 7.750 1.00 90.62 89 LEU A CA 1
ATOM 699 C C . LEU A 1 89 ? -1.187 -8.191 8.321 1.00 90.62 89 LEU A C 1
ATOM 701 O O . LEU A 1 89 ? -0.835 -9.309 8.705 1.00 90.62 89 LEU A O 1
ATOM 705 N N . LYS A 1 90 ? -2.452 -7.783 8.403 1.00 92.25 90 LYS A N 1
ATOM 706 C CA . LYS A 1 90 ? -3.546 -8.692 8.757 1.00 92.25 90 LYS A CA 1
ATOM 707 C C . LYS A 1 90 ? -3.770 -9.736 7.666 1.00 92.25 90 LYS A C 1
ATOM 709 O O . LYS A 1 90 ? -3.349 -9.564 6.527 1.00 92.25 90 LYS A O 1
ATOM 714 N N . ASP A 1 91 ? -4.477 -10.805 8.021 1.00 88.44 91 ASP A N 1
ATOM 715 C CA . ASP A 1 91 ? -4.761 -11.914 7.102 1.00 88.44 91 ASP A CA 1
ATOM 716 C C . ASP A 1 91 ? -5.623 -11.487 5.897 1.00 88.44 91 ASP A C 1
ATOM 718 O O . ASP A 1 91 ? -5.519 -12.079 4.827 1.00 88.44 91 ASP A O 1
ATOM 722 N N . ASP A 1 92 ? -6.458 -10.457 6.058 1.00 89.75 92 ASP A N 1
ATOM 723 C CA . ASP A 1 92 ? -7.252 -9.813 5.004 1.00 89.75 92 ASP A CA 1
ATOM 724 C C . ASP A 1 92 ? -6.638 -8.498 4.497 1.00 89.75 92 ASP A C 1
ATOM 726 O O . ASP A 1 92 ? -7.266 -7.765 3.728 1.00 89.75 92 ASP A O 1
ATOM 730 N N . GLY A 1 93 ? -5.410 -8.198 4.921 1.00 90.38 93 GLY A N 1
ATOM 731 C CA . GLY A 1 93 ? -4.746 -6.951 4.601 1.00 90.38 93 GLY A CA 1
ATOM 732 C C . GLY A 1 93 ? -4.281 -6.867 3.148 1.00 90.38 93 GLY A C 1
ATOM 733 O O . GLY A 1 93 ? -4.076 -7.868 2.461 1.00 90.38 93 GLY A O 1
ATOM 734 N N . ILE A 1 94 ? -4.105 -5.637 2.669 1.00 92.25 94 ILE A N 1
ATOM 735 C CA . ILE A 1 94 ? -3.772 -5.351 1.270 1.00 92.25 94 ILE A CA 1
ATOM 736 C C . ILE A 1 94 ? -2.440 -4.614 1.188 1.00 92.25 94 ILE A C 1
ATOM 738 O O . ILE A 1 94 ? -2.206 -3.630 1.890 1.00 92.25 94 ILE A O 1
ATOM 742 N N . ILE A 1 95 ? -1.583 -5.053 0.270 1.00 92.00 95 ILE A N 1
ATOM 743 C CA . ILE A 1 95 ? -0.365 -4.339 -0.111 1.00 92.00 95 ILE A CA 1
ATOM 744 C C . ILE A 1 95 ? -0.544 -3.669 -1.478 1.00 92.00 95 ILE A C 1
ATOM 746 O O . ILE A 1 95 ? -1.077 -4.258 -2.416 1.00 92.00 95 ILE A O 1
ATOM 750 N N . SER A 1 96 ? -0.072 -2.432 -1.597 1.00 91.81 96 SER A N 1
ATOM 751 C CA . SER A 1 96 ? 0.039 -1.698 -2.858 1.00 91.81 96 SER A CA 1
ATOM 752 C C . SER A 1 96 ? 1.460 -1.179 -3.015 1.00 91.81 96 SER A C 1
ATOM 754 O O . SER A 1 96 ? 2.025 -0.624 -2.075 1.00 91.81 96 SER A O 1
ATOM 756 N N . PHE A 1 97 ? 2.054 -1.350 -4.192 1.00 91.12 97 PHE A N 1
ATOM 757 C CA . PHE A 1 97 ? 3.406 -0.887 -4.478 1.00 91.12 97 PHE A CA 1
ATOM 758 C C . PHE A 1 97 ? 3.556 -0.479 -5.937 1.00 91.12 97 PHE A C 1
ATOM 760 O O . PHE A 1 97 ? 2.872 -0.978 -6.832 1.00 91.12 97 PHE A O 1
ATOM 767 N N . LYS A 1 98 ? 4.478 0.449 -6.181 1.00 87.94 98 LYS A N 1
ATOM 768 C CA . LYS A 1 98 ? 4.813 0.892 -7.529 1.00 87.94 98 LYS A CA 1
ATOM 769 C C . LYS A 1 98 ? 5.804 -0.073 -8.176 1.00 87.94 98 LYS A C 1
ATOM 771 O O . LYS A 1 98 ? 6.890 -0.285 -7.652 1.00 87.94 98 LYS A O 1
ATOM 776 N N . THR A 1 99 ? 5.465 -0.557 -9.364 1.00 88.31 99 THR A N 1
ATOM 777 C CA . THR A 1 99 ? 6.342 -1.372 -10.219 1.00 88.31 99 THR A CA 1
ATOM 778 C C . THR A 1 99 ? 6.550 -0.705 -11.586 1.00 88.31 99 THR A C 1
ATOM 780 O O . THR A 1 99 ? 5.990 0.358 -11.888 1.00 88.31 99 THR A O 1
ATOM 783 N N . SER A 1 100 ? 7.418 -1.296 -12.404 1.00 86.44 100 SER A N 1
ATOM 784 C CA . SER A 1 100 ? 7.681 -0.874 -13.774 1.00 86.44 100 SER A CA 1
ATOM 785 C C . SER A 1 100 ? 6.447 -1.056 -14.670 1.00 86.44 100 SER A C 1
ATOM 787 O O . SER A 1 100 ? 5.617 -1.944 -14.488 1.00 86.44 100 SER A O 1
ATOM 789 N N . ALA A 1 101 ? 6.291 -0.167 -15.653 1.00 86.75 101 ALA A N 1
ATOM 790 C CA . ALA A 1 101 ? 5.214 -0.302 -16.626 1.00 86.75 101 ALA A CA 1
ATOM 791 C C . ALA A 1 101 ? 5.538 -1.444 -17.596 1.00 86.75 101 ALA A C 1
ATOM 793 O O . ALA A 1 101 ? 6.633 -1.458 -18.157 1.00 86.75 101 ALA A O 1
ATOM 794 N N . PHE A 1 102 ? 4.556 -2.303 -17.887 1.00 87.56 102 PHE A N 1
ATOM 795 C CA . PHE A 1 102 ? 4.695 -3.434 -18.817 1.00 87.56 102 PHE A CA 1
ATOM 796 C C . PHE A 1 102 ? 5.354 -3.050 -20.153 1.00 87.56 102 PHE A C 1
ATOM 798 O O . PHE A 1 102 ? 6.210 -3.760 -20.666 1.00 87.56 102 PHE A O 1
ATOM 805 N N . SER A 1 103 ? 4.988 -1.892 -20.712 1.00 90.12 103 SER A N 1
ATOM 806 C CA . SER A 1 103 ? 5.524 -1.411 -21.990 1.00 90.12 103 SER A CA 1
ATOM 807 C C . SER A 1 103 ? 6.971 -0.915 -21.926 1.00 90.12 103 SER A C 1
ATOM 809 O O . SER A 1 103 ? 7.585 -0.719 -22.971 1.00 90.12 103 SER A O 1
ATOM 811 N N . LYS A 1 104 ? 7.486 -0.609 -20.730 1.00 88.62 104 LYS A N 1
ATOM 812 C CA . LYS A 1 104 ? 8.861 -0.136 -20.523 1.00 88.62 104 LYS A CA 1
ATOM 813 C C . LYS A 1 104 ? 9.789 -1.285 -20.167 1.00 88.62 104 LYS A C 1
ATOM 815 O O . LYS A 1 104 ? 10.883 -1.349 -20.712 1.00 88.62 104 LYS A O 1
ATOM 820 N N . ASP A 1 105 ? 9.350 -2.138 -19.250 1.00 87.44 105 ASP A N 1
ATOM 821 C CA . ASP A 1 105 ? 10.147 -3.239 -18.730 1.00 87.44 105 ASP A CA 1
ATOM 822 C C . ASP A 1 105 ? 9.215 -4.372 -18.283 1.00 87.44 105 ASP A C 1
ATOM 824 O O . ASP A 1 105 ? 8.648 -4.364 -17.192 1.00 87.44 105 ASP A O 1
ATOM 828 N N . CYS A 1 106 ? 8.978 -5.319 -19.189 1.00 90.44 106 CYS A N 1
ATOM 829 C CA . CYS A 1 106 ? 8.107 -6.460 -18.926 1.00 90.44 106 CYS A CA 1
ATOM 830 C C . CYS A 1 106 ? 8.752 -7.449 -17.944 1.00 90.44 106 CYS A C 1
ATOM 832 O O . CYS A 1 106 ? 8.046 -8.065 -17.146 1.00 90.44 106 CYS A O 1
ATOM 834 N N . ASP A 1 107 ? 10.076 -7.597 -17.999 1.00 89.19 107 ASP A N 1
ATOM 835 C CA . ASP A 1 107 ? 10.804 -8.586 -17.206 1.00 89.19 107 ASP A CA 1
ATOM 836 C C . ASP A 1 107 ? 10.868 -8.158 -15.737 1.00 89.19 107 ASP A C 1
ATOM 838 O O . ASP A 1 107 ? 10.640 -8.980 -14.844 1.00 89.19 107 ASP A O 1
ATOM 842 N N . ALA A 1 108 ? 11.085 -6.864 -15.475 1.00 85.19 108 ALA A N 1
ATOM 843 C CA . ALA A 1 108 ? 11.024 -6.316 -14.123 1.00 85.19 108 ALA A CA 1
ATOM 844 C C . ALA A 1 108 ? 9.618 -6.468 -13.515 1.00 85.19 108 ALA A C 1
ATOM 846 O O . ALA A 1 108 ? 9.486 -6.975 -12.404 1.00 85.19 108 ALA A O 1
ATOM 847 N N . LEU A 1 109 ? 8.559 -6.122 -14.260 1.00 86.62 109 LEU A N 1
ATOM 848 C CA . LEU A 1 109 ? 7.176 -6.303 -13.799 1.00 86.62 109 LEU A CA 1
ATOM 849 C C . LEU A 1 109 ? 6.857 -7.774 -13.494 1.00 86.62 109 LEU A C 1
ATOM 851 O O . LEU A 1 109 ? 6.257 -8.079 -12.466 1.00 86.62 109 LEU A O 1
ATOM 855 N N . ALA A 1 110 ? 7.244 -8.694 -14.380 1.00 87.81 110 ALA A N 1
ATOM 856 C CA . ALA A 1 110 ? 7.012 -10.121 -14.174 1.00 87.81 110 ALA A CA 1
ATOM 857 C C . ALA A 1 1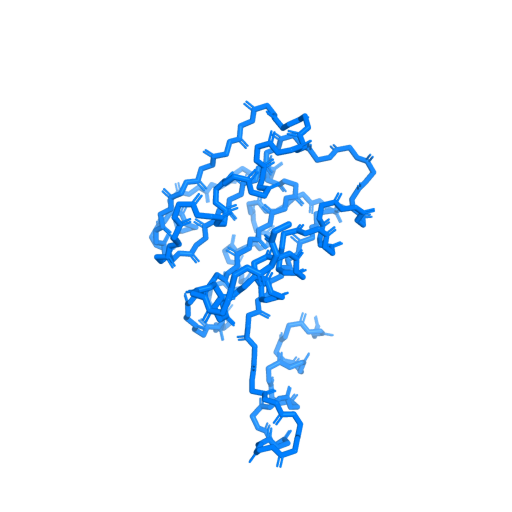10 ? 7.761 -10.651 -12.942 1.00 87.81 110 ALA A C 1
ATOM 859 O O . ALA A 1 110 ? 7.217 -11.466 -12.192 1.00 87.81 110 ALA A O 1
ATOM 860 N N . SER A 1 111 ? 8.981 -10.161 -12.711 1.00 87.31 111 SER A N 1
ATOM 861 C CA . SER A 1 111 ? 9.786 -10.511 -11.539 1.00 87.31 111 SER A CA 1
ATOM 862 C C . SER A 1 111 ? 9.126 -10.032 -10.244 1.00 87.31 111 SER A C 1
ATOM 864 O O . SER A 1 111 ? 8.961 -10.828 -9.323 1.00 87.31 111 SER A O 1
ATOM 866 N N . ASP A 1 112 ? 8.664 -8.780 -10.203 1.00 86.75 112 ASP A N 1
ATOM 867 C CA . ASP A 1 112 ? 7.973 -8.208 -9.041 1.00 86.75 112 ASP A CA 1
ATOM 868 C C . ASP A 1 112 ? 6.662 -8.950 -8.728 1.00 86.75 112 ASP A C 1
ATOM 870 O O . ASP A 1 112 ? 6.366 -9.253 -7.571 1.00 86.75 112 ASP A O 1
ATOM 874 N N . LEU A 1 113 ? 5.877 -9.286 -9.759 1.00 86.38 113 LEU A N 1
ATOM 875 C CA . LEU A 1 113 ? 4.632 -10.043 -9.594 1.00 86.38 113 LEU A CA 1
ATOM 876 C C . LEU A 1 113 ? 4.888 -11.467 -9.095 1.00 86.38 113 LEU A C 1
ATOM 878 O O . LEU A 1 113 ? 4.132 -11.964 -8.265 1.00 86.38 113 LEU A O 1
ATOM 882 N N . THR A 1 114 ? 5.950 -12.115 -9.580 1.00 88.38 114 THR A N 1
ATOM 883 C CA . THR A 1 114 ? 6.332 -13.463 -9.130 1.00 88.38 114 THR A CA 1
ATOM 884 C C . THR A 1 114 ? 6.827 -13.441 -7.688 1.00 88.38 114 THR A C 1
ATOM 886 O O . THR A 1 114 ? 6.553 -14.372 -6.943 1.00 88.38 114 THR A O 1
ATOM 889 N N . LEU A 1 115 ? 7.527 -12.378 -7.284 1.00 87.31 115 LEU A N 1
ATOM 890 C CA . LEU A 1 115 ? 8.003 -12.201 -5.916 1.00 87.31 115 LEU A CA 1
ATOM 891 C C . LEU A 1 115 ? 6.838 -12.074 -4.923 1.00 87.31 115 LEU A C 1
ATOM 893 O O . LEU A 1 115 ? 6.832 -12.749 -3.900 1.00 87.31 115 LEU A O 1
ATOM 897 N N . VAL A 1 116 ? 5.860 -11.213 -5.218 1.00 85.56 116 VAL A N 1
ATOM 898 C CA . VAL A 1 116 ? 4.767 -10.898 -4.279 1.00 85.56 116 VAL A CA 1
ATOM 899 C C . VAL A 1 116 ? 3.612 -11.901 -4.352 1.00 85.56 116 VAL A C 1
ATOM 901 O O . VAL A 1 116 ? 2.922 -12.105 -3.362 1.00 85.56 116 VAL A O 1
ATOM 904 N N . GLY A 1 117 ? 3.382 -12.524 -5.510 1.00 77.69 117 GLY A N 1
ATOM 905 C CA . GLY A 1 117 ? 2.300 -13.493 -5.716 1.00 77.69 117 GLY A CA 1
ATOM 906 C C . GLY A 1 117 ? 2.677 -14.953 -5.449 1.00 77.69 117 GLY A C 1
ATOM 907 O O . GLY A 1 117 ? 1.924 -15.830 -5.879 1.00 77.69 117 GLY A O 1
ATOM 908 N N . SER A 1 118 ? 3.843 -15.207 -4.844 1.00 60.59 118 SER A N 1
ATOM 909 C CA . SER A 1 118 ? 4.342 -16.564 -4.566 1.00 60.59 118 SER A CA 1
ATOM 910 C C . SER A 1 118 ? 3.757 -17.211 -3.316 1.00 60.59 118 SER A C 1
ATOM 912 O O . SER A 1 118 ? 3.307 -16.475 -2.414 1.00 60.59 118 SER A O 1
#

Solvent-accessible surface area (backbone atoms only — not comparable to full-atom values): 6940 Å² total; per-residue (Å²): 135,87,59,94,80,59,87,52,53,68,57,39,48,52,63,43,49,53,54,52,72,69,37,95,79,52,41,29,38,40,37,27,38,82,77,55,74,67,43,53,53,57,52,67,73,49,92,56,79,41,81,47,78,43,50,75,67,58,45,74,72,48,76,57,58,67,29,32,33,39,34,36,70,52,73,81,89,49,73,70,55,47,60,31,44,64,40,23,33,32,97,82,36,44,82,41,70,66,73,57,52,62,94,79,34,49,66,60,33,52,50,54,49,52,67,74,72,104

pLDDT: mean 85.16, std 9.71, range [44.91, 93.19]

Secondary structure (DSSP, 8-state):
---TT-TTHHHHHHHHHHHHHHSSS--EEEEES---HHHHHHHTTS--SEEEEE-HHHHHH--SS-EEEEEESSS---HHHHHHHHHHEEEEEEEEE----TTT-HHHHHHHH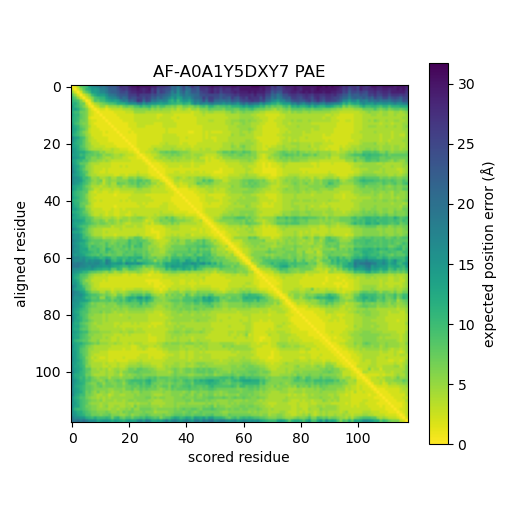HHHT-

Nearest PDB structures (foldseek):
  1jq3-assembly1_B  TM=8.329E-01  e=7.129E-05  Thermotoga maritima
  1fuu-assembly1_B  TM=5.212E-01  e=5.228E-02  Saccharomyces cerevisiae
  8xxn-assembly1_4A  TM=5.252E-01  e=1.518E-01  Homo sapiens
  8t5s-assembly1_A  TM=5.178E-01  e=7.031E-01  Caenorhabditis elegans
  7to0-assembly1_A  TM=4.611E-01  e=1.281E+00  Homo sapiens